Protein AF-A0A3C1NYJ3-F1 (afdb_monomer)

Radius of gyration: 19.17 Å; Cα contacts (8 Å, |Δi|>4): 122; chains: 1; bounding box: 42×33×57 Å

Mean predicted aligned error: 9.61 Å

Foldseek 3Di:
DDDDDLLVVLLVLLVVLLVVLVVLLVVLVVLLVVLVVVPPPPPDDPVSLVVNLVVLVVSLVVSLVSLVVSLVSLVVQCVVCVVPDDPVVSNVSSVNSNVSSVVSNVVSVVSSVQSSCVSVVQADPVGGD

pLDDT: mean 71.34, std 8.19, range [43.19, 83.38]

Solvent-accessible surface area (backbone atoms only — not comparable to full-atom values): 6801 Å² total; per-residue (Å²): 133,86,84,73,53,68,28,57,52,15,32,52,41,14,52,49,27,63,58,48,40,59,55,51,51,52,54,48,51,51,51,50,50,54,50,51,69,69,53,70,53,92,85,61,59,74,65,57,52,52,51,50,42,51,51,52,54,54,48,48,54,58,54,47,48,48,24,51,53,11,30,54,43,7,51,53,36,40,54,53,41,73,77,57,66,96,49,67,72,52,41,51,38,8,49,53,10,31,52,49,10,51,53,45,46,54,54,50,50,55,52,48,53,50,50,52,34,35,54,70,68,49,27,56,99,93,48,71,119

Sequence (129 aa):
MVRMAPSSKALVLALISAVASPILIVVELLVVVLVAMGTQDPDKPLQMHIAAVVTVLLFACLVFALPVIALIMGTRARKAVRSGGPQVDSASKALTSVVIAGAVIVVVSLAQVYLVLMAAGLCGLDGCY

Secondary structure (DSSP, 8-state):
-----HHHHHHHHHHHHHHHHHHHHHHHHHHHHHHHHHT-STT--HHHHHHHHHHHHHHHHHHHHHHHHHHHHHHHHHHHHHTS---HHHHHHHHHHHHHHHHHHHHHHHHHHHHHHHHTTSEETTEE-

Structure (mmCIF, N/CA/C/O backbone):
data_AF-A0A3C1NYJ3-F1
#
_entry.id   AF-A0A3C1NYJ3-F1
#
loop_
_atom_sit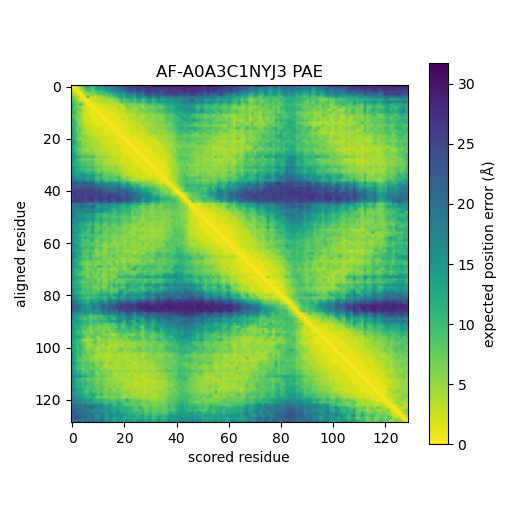e.group_PDB
_atom_site.id
_atom_site.type_symbol
_atom_site.label_atom_id
_atom_site.label_alt_id
_atom_site.label_comp_id
_atom_site.label_asym_id
_atom_site.label_entity_id
_atom_site.label_seq_id
_atom_site.pdbx_PDB_ins_code
_atom_site.Cartn_x
_atom_site.Cartn_y
_atom_site.Cartn_z
_atom_site.occupancy
_atom_site.B_iso_or_equiv
_atom_site.auth_seq_id
_atom_site.auth_comp_id
_atom_site.auth_asym_id
_atom_site.auth_atom_id
_atom_site.pdbx_PDB_model_num
ATOM 1 N N . MET A 1 1 ? -21.360 20.778 15.370 1.00 43.19 1 MET A N 1
ATOM 2 C CA . MET A 1 1 ? -20.210 19.854 15.224 1.00 43.19 1 MET A CA 1
ATOM 3 C C . MET A 1 1 ? -20.535 18.536 15.919 1.00 43.19 1 MET A C 1
ATOM 5 O O . MET A 1 1 ? -20.548 18.493 17.143 1.00 43.19 1 MET A O 1
ATOM 9 N N . VAL A 1 2 ? -20.856 17.478 15.171 1.00 45.47 2 VAL A N 1
ATOM 10 C CA . VAL A 1 2 ? -21.166 16.156 15.748 1.00 45.47 2 VAL A CA 1
ATOM 11 C C . VAL A 1 2 ? -19.863 15.517 16.248 1.00 45.47 2 VAL A C 1
ATOM 13 O O . VAL A 1 2 ? -18.980 15.199 15.452 1.00 45.47 2 VAL A O 1
ATOM 16 N N . ARG A 1 3 ? -19.700 15.352 17.569 1.00 54.84 3 ARG A N 1
ATOM 17 C CA . ARG A 1 3 ? -18.549 14.636 18.149 1.00 54.84 3 ARG A CA 1
ATOM 18 C C . ARG A 1 3 ? -18.712 13.135 17.893 1.00 54.84 3 ARG A C 1
ATOM 20 O O . ARG A 1 3 ? -19.394 12.446 18.640 1.00 54.84 3 ARG A O 1
ATOM 27 N N . MET A 1 4 ? -18.075 12.626 16.839 1.00 62.62 4 MET A N 1
ATOM 28 C CA . MET A 1 4 ? -17.982 11.182 16.603 1.00 62.62 4 MET A CA 1
ATOM 29 C C . MET A 1 4 ? -17.090 10.501 17.646 1.00 62.62 4 MET A C 1
ATOM 31 O O . MET A 1 4 ? -16.010 11.002 17.975 1.00 62.62 4 MET A O 1
ATOM 35 N N . ALA A 1 5 ? -17.524 9.326 18.107 1.00 67.69 5 ALA A N 1
ATOM 36 C CA . ALA A 1 5 ? -16.740 8.449 18.967 1.00 67.69 5 ALA A CA 1
ATOM 37 C C . ALA A 1 5 ? -15.425 8.014 18.279 1.00 67.69 5 ALA A C 1
ATOM 39 O O . ALA A 1 5 ? -15.392 7.856 17.054 1.00 67.69 5 ALA A O 1
ATOM 40 N N . PRO A 1 6 ? -14.337 7.794 19.040 1.00 68.31 6 PRO A N 1
ATOM 41 C CA . PRO A 1 6 ? -13.030 7.431 18.485 1.00 68.31 6 PRO A CA 1
ATOM 42 C C . PRO A 1 6 ? -13.052 6.120 17.679 1.00 68.31 6 PRO A C 1
ATOM 44 O O . PRO A 1 6 ? -12.362 6.020 16.668 1.00 68.31 6 PRO A O 1
ATOM 47 N N . SER A 1 7 ? -13.894 5.153 18.060 1.00 65.12 7 SER A N 1
ATOM 48 C CA . SER A 1 7 ? -14.113 3.901 17.319 1.00 65.12 7 SER A CA 1
ATOM 49 C C . SER A 1 7 ? -14.771 4.130 15.952 1.00 65.12 7 SER A C 1
ATOM 51 O O . SER A 1 7 ? -14.362 3.525 14.963 1.00 65.12 7 SER A O 1
ATOM 53 N N . SER A 1 8 ? -15.729 5.057 15.862 1.00 72.94 8 SER A N 1
ATOM 54 C CA . SER A 1 8 ? -16.357 5.446 14.592 1.00 72.94 8 SER A CA 1
ATOM 55 C C . SER A 1 8 ? -15.371 6.150 13.660 1.00 72.94 8 SER A C 1
ATOM 57 O O . SER A 1 8 ? -15.366 5.881 12.464 1.00 72.94 8 SER A O 1
ATOM 59 N N . LYS A 1 9 ? -14.496 7.012 14.197 1.00 72.31 9 LYS A N 1
ATOM 60 C CA . LYS A 1 9 ? -13.450 7.680 13.403 1.00 72.31 9 LYS A CA 1
ATOM 61 C C . LYS A 1 9 ? -12.455 6.678 12.816 1.00 72.31 9 LYS A C 1
ATOM 63 O O . LYS A 1 9 ? -12.122 6.787 11.641 1.00 72.31 9 LYS A O 1
ATOM 68 N N . ALA A 1 10 ? -12.026 5.692 13.608 1.00 68.25 10 ALA A N 1
ATOM 69 C CA . ALA A 1 10 ? -11.128 4.635 13.143 1.00 68.25 10 ALA A CA 1
ATOM 70 C C . ALA A 1 10 ? -11.760 3.792 12.021 1.00 68.25 10 ALA A C 1
ATOM 72 O O . ALA A 1 10 ? -11.100 3.503 11.027 1.00 68.25 10 ALA A O 1
ATOM 73 N N . LEU A 1 11 ? -13.049 3.453 12.145 1.00 69.44 11 LEU A N 1
ATOM 74 C CA . LEU A 1 11 ? -13.782 2.714 11.114 1.00 69.44 11 LEU A CA 1
ATOM 75 C C . LEU A 1 11 ? -13.909 3.511 9.809 1.00 69.44 11 LEU A C 1
ATOM 77 O O . LEU A 1 11 ? -13.636 2.976 8.740 1.00 69.44 11 LEU A O 1
ATOM 81 N N . VAL A 1 12 ? -14.286 4.791 9.894 1.00 76.81 12 VAL A N 1
ATOM 82 C CA . VAL A 1 12 ? -14.394 5.665 8.715 1.00 76.81 12 VAL A CA 1
ATOM 83 C C . VAL A 1 12 ? -13.041 5.798 8.019 1.00 76.81 12 VAL A C 1
ATOM 85 O O . VAL A 1 12 ? -12.976 5.691 6.800 1.00 76.81 12 VAL A O 1
ATOM 88 N N . LEU A 1 13 ? -11.951 5.963 8.774 1.00 73.19 13 LEU A N 1
ATOM 89 C CA . LEU A 1 13 ? -10.617 6.063 8.183 1.00 73.19 13 LEU A CA 1
ATOM 90 C C . LEU A 1 13 ? -10.176 4.757 7.508 1.00 73.19 13 LEU A C 1
ATOM 9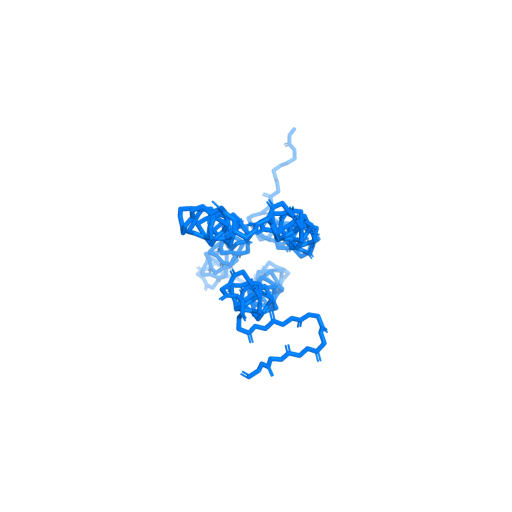2 O O . LEU A 1 13 ? -9.580 4.799 6.436 1.00 73.19 13 LEU A O 1
ATOM 96 N N . ALA A 1 14 ? -10.495 3.604 8.105 1.00 68.19 14 ALA A N 1
ATOM 97 C CA . ALA A 1 14 ? -10.221 2.299 7.507 1.00 68.19 14 ALA A CA 1
ATOM 98 C C . ALA A 1 14 ? -10.994 2.101 6.191 1.00 68.19 14 ALA A C 1
ATOM 100 O O . ALA A 1 14 ? -10.431 1.597 5.224 1.00 68.19 14 ALA A O 1
ATOM 101 N N . LEU A 1 15 ? -12.252 2.550 6.126 1.00 75.62 15 LEU A N 1
ATOM 102 C CA . LEU A 1 15 ? -13.054 2.518 4.898 1.00 75.62 15 LEU A CA 1
ATOM 103 C C . LEU A 1 15 ? -12.507 3.465 3.826 1.00 75.62 15 LEU A C 1
ATOM 105 O O . LEU A 1 15 ? -12.372 3.064 2.674 1.00 75.62 15 LEU A O 1
ATOM 109 N N . ILE A 1 16 ? -12.141 4.694 4.201 1.00 81.31 16 ILE A N 1
ATOM 110 C CA . ILE A 1 16 ? -11.499 5.638 3.277 1.00 81.31 16 ILE A CA 1
ATOM 111 C C . ILE A 1 16 ? -10.203 5.034 2.740 1.00 81.31 16 ILE A C 1
ATOM 113 O O . ILE A 1 16 ? -9.972 5.088 1.539 1.00 81.31 16 ILE A O 1
ATOM 117 N N . SER A 1 17 ? -9.390 4.407 3.594 1.00 72.31 17 SER A N 1
ATOM 118 C CA . SER A 1 17 ? -8.179 3.714 3.154 1.00 72.31 17 SER A CA 1
ATOM 119 C C . SER A 1 17 ? -8.493 2.579 2.181 1.00 72.31 17 SER A C 1
ATOM 121 O O . SER A 1 17 ? -7.821 2.472 1.165 1.00 72.31 17 SER A O 1
ATOM 123 N 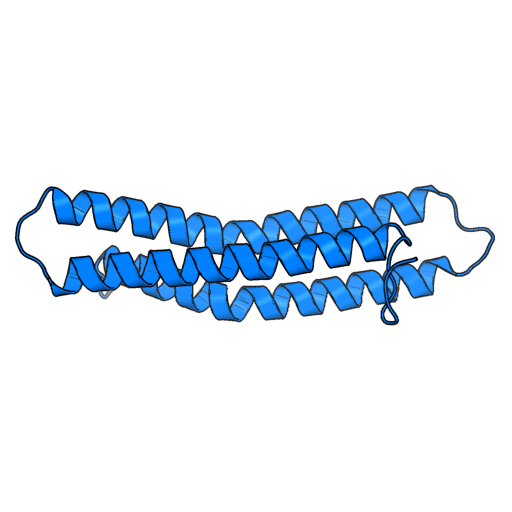N . ALA A 1 18 ? -9.518 1.766 2.442 1.00 72.56 18 ALA A N 1
ATOM 124 C CA . ALA A 1 18 ? -9.895 0.665 1.556 1.00 72.56 18 ALA A CA 1
ATOM 125 C C . ALA A 1 18 ? -10.296 1.132 0.145 1.00 72.56 18 ALA A C 1
ATOM 127 O O . ALA A 1 18 ? -10.102 0.391 -0.813 1.00 72.56 18 ALA A O 1
ATOM 128 N N . VAL A 1 19 ? -10.817 2.357 0.007 1.00 82.38 19 VAL A N 1
ATOM 129 C CA . VAL A 1 19 ? -11.194 2.949 -1.290 1.00 82.38 19 VAL A CA 1
ATOM 130 C C . VAL A 1 19 ? -10.051 3.759 -1.909 1.00 82.38 19 VAL A C 1
ATOM 132 O O . VAL A 1 19 ? -9.817 3.680 -3.110 1.00 82.38 19 VAL A O 1
ATOM 135 N N . ALA A 1 20 ? -9.312 4.529 -1.111 1.00 80.69 20 ALA A N 1
ATOM 136 C CA . ALA A 1 20 ? -8.233 5.386 -1.597 1.00 80.69 20 ALA A CA 1
ATOM 137 C C . ALA A 1 20 ? -6.995 4.582 -2.019 1.00 80.69 20 ALA A C 1
ATOM 139 O O . ALA A 1 20 ? -6.373 4.914 -3.023 1.00 80.69 20 ALA A O 1
ATOM 140 N N . SER A 1 21 ? -6.651 3.513 -1.294 1.00 79.00 21 SER A N 1
ATOM 141 C CA . SER A 1 21 ? -5.494 2.667 -1.603 1.00 79.00 21 SER A CA 1
ATOM 142 C C . SER A 1 21 ? -5.517 2.078 -3.025 1.00 79.00 21 SER A C 1
ATOM 144 O O . SER A 1 21 ? -4.515 2.244 -3.717 1.00 79.00 21 SER A O 1
ATOM 146 N N . PRO A 1 22 ? -6.605 1.454 -3.526 1.00 75.94 22 PRO A N 1
ATOM 147 C CA . PRO A 1 22 ? -6.635 0.961 -4.905 1.00 75.94 22 PRO A CA 1
ATOM 148 C C . PRO A 1 22 ? -6.549 2.087 -5.943 1.00 75.94 22 PRO A C 1
ATOM 150 O O . PRO A 1 22 ? -5.888 1.912 -6.960 1.00 75.94 22 PRO A O 1
ATOM 153 N N . ILE A 1 23 ? -7.140 3.260 -5.681 1.00 82.56 23 ILE A N 1
ATOM 154 C CA . ILE A 1 23 ? -7.021 4.422 -6.581 1.00 82.56 23 ILE A CA 1
ATOM 155 C C . ILE A 1 23 ? -5.561 4.879 -6.672 1.00 82.56 23 ILE A C 1
ATOM 157 O O . ILE A 1 23 ? -5.055 5.099 -7.770 1.00 82.56 23 ILE A O 1
ATOM 161 N N . LEU A 1 24 ? -4.869 4.985 -5.534 1.00 80.62 24 LEU A N 1
ATOM 162 C CA . LEU A 1 24 ? -3.459 5.376 -5.495 1.00 80.62 24 LEU A CA 1
ATOM 163 C C . LEU A 1 24 ? -2.560 4.363 -6.214 1.00 80.62 24 LEU A C 1
ATOM 165 O O . LEU A 1 24 ? -1.681 4.779 -6.959 1.00 80.62 24 LEU A O 1
ATOM 169 N N . ILE A 1 25 ? -2.822 3.060 -6.058 1.00 80.06 25 ILE A N 1
ATOM 170 C CA . ILE A 1 25 ? -2.094 1.998 -6.773 1.00 80.06 25 ILE A CA 1
ATOM 171 C C . ILE A 1 25 ? -2.286 2.120 -8.292 1.00 80.06 25 ILE A C 1
ATOM 173 O O . ILE A 1 25 ? -1.331 1.961 -9.045 1.00 80.06 25 ILE A O 1
ATOM 177 N N . VAL A 1 26 ? -3.500 2.421 -8.765 1.00 83.38 26 VAL A N 1
ATOM 178 C CA . VAL A 1 26 ? -3.759 2.616 -10.205 1.00 83.38 26 VAL A CA 1
ATOM 179 C C . VAL A 1 26 ? -3.021 3.844 -10.739 1.00 83.38 26 VAL A C 1
ATOM 181 O O . VAL A 1 26 ? -2.433 3.786 -11.817 1.00 83.38 26 VAL A O 1
ATOM 184 N N . VAL A 1 27 ? -3.023 4.949 -9.987 1.00 81.44 27 VAL A N 1
ATOM 185 C CA . VAL A 1 27 ? -2.258 6.153 -10.347 1.00 81.44 27 VAL A CA 1
ATOM 186 C C . VAL A 1 27 ? -0.765 5.836 -10.426 1.00 81.44 27 VAL A C 1
ATOM 188 O O . VAL A 1 27 ? -0.105 6.236 -11.379 1.00 81.44 27 VAL A O 1
ATOM 191 N N . GLU A 1 28 ? -0.241 5.082 -9.465 1.00 77.62 28 GLU A N 1
ATOM 192 C CA . GLU A 1 28 ? 1.159 4.668 -9.440 1.00 77.62 28 GLU A CA 1
ATOM 193 C C . GLU A 1 28 ? 1.522 3.766 -10.625 1.00 77.62 28 GLU A C 1
ATOM 195 O O . GLU A 1 28 ? 2.524 4.015 -11.291 1.00 77.62 28 GLU A O 1
ATOM 200 N N . LEU A 1 29 ? 0.670 2.794 -10.968 1.00 79.81 29 LEU A N 1
ATOM 201 C CA . LEU A 1 29 ? 0.843 1.960 -12.159 1.00 79.81 29 LEU A CA 1
ATOM 202 C C . LEU A 1 29 ? 0.909 2.809 -13.439 1.00 79.81 29 LEU A C 1
ATOM 204 O O . LEU A 1 29 ? 1.781 2.587 -14.276 1.00 79.81 29 LEU A O 1
ATOM 208 N N . LEU A 1 30 ? 0.027 3.806 -13.586 1.00 81.88 30 LEU A N 1
ATOM 209 C CA . LEU A 1 30 ? 0.060 4.721 -14.731 1.00 81.88 30 LEU A CA 1
ATOM 210 C C . LEU A 1 30 ? 1.367 5.515 -14.787 1.00 81.88 30 LEU A C 1
ATOM 212 O O . LEU A 1 30 ? 1.944 5.652 -15.863 1.00 81.88 30 LEU A O 1
ATOM 216 N N . VAL A 1 31 ? 1.857 6.010 -13.647 1.00 77.31 31 VAL A N 1
ATOM 217 C CA . VAL A 1 31 ? 3.145 6.715 -13.573 1.00 77.31 31 VAL A CA 1
ATOM 218 C C . VAL A 1 31 ? 4.291 5.791 -13.986 1.00 77.31 31 VAL A C 1
ATOM 220 O O . VAL A 1 31 ? 5.114 6.195 -14.802 1.00 77.31 31 VAL A O 1
ATOM 223 N N . VAL A 1 32 ? 4.323 4.547 -13.496 1.00 74.31 32 VAL A N 1
ATOM 224 C CA . VAL A 1 32 ? 5.347 3.556 -13.872 1.00 74.31 32 VAL A CA 1
ATOM 225 C C . VAL A 1 32 ? 5.327 3.286 -15.373 1.00 74.31 32 VAL A C 1
ATOM 227 O O . VAL A 1 32 ? 6.376 3.342 -16.009 1.00 74.31 32 VAL A O 1
ATOM 230 N N . VAL A 1 33 ? 4.150 3.060 -15.962 1.00 75.62 33 VAL A N 1
ATOM 231 C CA . VAL A 1 33 ? 4.010 2.820 -17.407 1.00 75.62 33 VAL A CA 1
ATOM 232 C C . VAL A 1 33 ? 4.445 4.043 -18.218 1.00 75.62 33 VAL A C 1
ATOM 234 O O . VAL A 1 33 ? 5.194 3.898 -19.181 1.00 75.62 33 VAL A O 1
ATOM 237 N N . LEU A 1 34 ? 4.034 5.252 -17.826 1.00 73.38 34 LEU A N 1
ATOM 238 C CA . LEU A 1 34 ? 4.427 6.490 -18.510 1.00 73.38 34 LEU A CA 1
ATOM 239 C C . LEU A 1 34 ? 5.939 6.723 -18.452 1.00 73.38 34 LEU A C 1
ATOM 241 O O . LEU A 1 34 ? 6.540 7.107 -19.456 1.00 73.38 34 LEU A O 1
ATOM 245 N N . VAL A 1 35 ? 6.565 6.468 -17.301 1.00 69.69 35 VAL A N 1
ATOM 246 C CA . VAL A 1 35 ? 8.021 6.562 -17.157 1.00 69.69 35 VAL A CA 1
ATOM 247 C C . VAL A 1 35 ? 8.710 5.489 -17.998 1.00 69.69 35 VAL A C 1
ATOM 249 O O . VAL A 1 35 ? 9.647 5.821 -18.718 1.00 69.69 35 VAL A O 1
ATOM 252 N N . ALA A 1 36 ? 8.209 4.251 -17.992 1.00 66.69 36 ALA A N 1
ATOM 253 C CA . ALA A 1 36 ? 8.746 3.161 -18.800 1.00 66.69 36 ALA A CA 1
ATOM 254 C C . ALA A 1 36 ? 8.714 3.495 -20.302 1.00 66.69 36 ALA A C 1
ATOM 256 O O . ALA A 1 36 ? 9.753 3.410 -20.959 1.00 66.69 36 ALA A O 1
ATOM 257 N N . MET A 1 37 ? 7.576 3.969 -20.829 1.00 66.94 37 MET A N 1
ATOM 258 C CA . MET A 1 37 ? 7.459 4.433 -22.222 1.00 66.94 37 MET A CA 1
ATOM 259 C C . MET A 1 37 ? 8.397 5.608 -22.513 1.00 66.94 37 MET A C 1
ATOM 261 O O . MET A 1 37 ? 9.000 5.680 -23.579 1.00 66.94 37 MET A O 1
ATOM 265 N N . GLY A 1 38 ? 8.574 6.506 -21.542 1.00 62.53 38 GLY A N 1
ATOM 266 C CA . GLY A 1 38 ? 9.521 7.609 -21.626 1.00 62.53 38 GLY A CA 1
ATOM 267 C C . GLY A 1 38 ? 10.991 7.189 -21.545 1.00 62.53 38 GLY A C 1
ATOM 268 O O . GLY A 1 38 ? 11.842 8.002 -21.873 1.00 62.53 38 GLY A O 1
ATOM 269 N N . THR A 1 39 ? 11.330 5.969 -21.126 1.00 60.75 39 THR A N 1
ATOM 270 C CA . THR A 1 39 ? 12.722 5.486 -21.005 1.00 60.75 39 THR A CA 1
ATOM 271 C C . THR A 1 39 ? 13.175 4.556 -22.128 1.00 60.75 39 THR A C 1
ATOM 273 O O . THR A 1 39 ? 14.324 4.134 -22.114 1.00 60.75 39 THR A O 1
ATOM 276 N N . GLN A 1 40 ? 12.314 4.255 -23.107 1.00 57.44 40 GLN A N 1
ATOM 277 C CA . GLN A 1 40 ? 12.632 3.334 -24.208 1.00 57.44 40 GLN A CA 1
ATOM 278 C C . GLN A 1 40 ? 13.610 3.890 -25.259 1.00 57.44 40 GLN A C 1
ATOM 280 O O . GLN A 1 40 ? 14.005 3.143 -26.153 1.00 57.44 40 GLN A O 1
ATOM 285 N N . ASP A 1 41 ? 14.050 5.150 -25.155 1.00 57.34 41 ASP A N 1
ATOM 286 C CA . ASP A 1 41 ? 15.153 5.622 -25.996 1.00 57.34 41 ASP A CA 1
ATOM 287 C C . ASP A 1 41 ? 16.492 5.078 -25.450 1.00 57.34 41 ASP A C 1
ATOM 289 O O . ASP A 1 41 ? 16.806 5.298 -24.274 1.00 57.34 41 ASP A O 1
ATOM 293 N N . PRO A 1 42 ? 17.308 4.404 -26.280 1.00 56.56 42 PRO A N 1
ATOM 294 C CA . PRO A 1 42 ? 18.504 3.670 -25.849 1.00 56.56 42 PRO A CA 1
ATOM 295 C C . PRO A 1 42 ? 19.626 4.547 -25.265 1.00 56.56 42 PRO A C 1
ATOM 297 O O . PRO A 1 42 ? 20.542 4.020 -24.641 1.00 56.56 42 PRO A O 1
ATOM 300 N N . ASP A 1 43 ? 19.534 5.871 -25.409 1.00 58.81 43 ASP A N 1
ATOM 301 C CA . ASP A 1 43 ? 20.520 6.834 -24.906 1.00 58.81 43 ASP A CA 1
ATOM 302 C C . ASP A 1 43 ? 20.163 7.432 -23.532 1.00 58.81 43 ASP A C 1
ATOM 304 O O . ASP A 1 43 ? 20.842 8.350 -23.058 1.00 58.81 43 ASP A O 1
ATOM 308 N N . LYS A 1 44 ? 19.093 6.968 -22.861 1.00 55.31 44 LYS A N 1
ATOM 309 C CA . LYS A 1 44 ? 18.700 7.575 -21.579 1.00 55.31 44 LYS A CA 1
ATOM 310 C C . LYS A 1 44 ? 19.561 7.092 -20.410 1.00 55.31 44 LYS A C 1
ATOM 312 O O . LYS A 1 44 ? 19.755 5.892 -20.217 1.00 55.31 44 LYS A O 1
ATOM 317 N N . PRO A 1 45 ? 20.059 8.027 -19.580 1.00 63.31 45 PRO A N 1
ATOM 318 C CA . PRO A 1 45 ? 20.982 7.716 -18.504 1.00 63.31 45 PRO A CA 1
ATOM 319 C C . PRO A 1 45 ? 20.309 6.857 -17.433 1.00 63.31 45 PRO A C 1
ATOM 321 O O . PRO A 1 45 ? 19.143 7.055 -17.090 1.00 63.31 45 PRO A O 1
ATOM 324 N N . LEU A 1 46 ? 21.103 5.981 -16.813 1.00 69.06 46 LEU A N 1
ATOM 325 C CA . LEU A 1 46 ? 20.777 5.139 -15.649 1.00 69.06 46 LEU A CA 1
ATOM 326 C C . LEU A 1 46 ? 20.053 5.909 -14.512 1.00 69.06 46 LEU A C 1
ATOM 328 O O . LEU A 1 46 ? 19.288 5.343 -13.734 1.00 69.06 46 LEU A O 1
ATOM 332 N N . GLN A 1 47 ? 20.228 7.232 -14.479 1.00 68.25 47 GLN A N 1
ATOM 333 C CA . GLN A 1 47 ? 19.526 8.188 -13.622 1.00 68.25 47 GLN A CA 1
ATOM 334 C C . GLN A 1 47 ? 17.992 8.162 -13.770 1.00 68.25 47 GLN A C 1
ATOM 336 O O . GLN A 1 47 ? 17.297 8.346 -12.774 1.00 68.25 47 GLN A O 1
ATOM 341 N N . MET A 1 48 ? 17.441 7.905 -14.963 1.00 67.25 48 MET A N 1
ATOM 342 C CA . MET A 1 48 ? 15.985 7.853 -15.161 1.00 67.25 48 MET A CA 1
ATOM 343 C C . MET A 1 48 ? 15.345 6.594 -14.573 1.00 67.25 48 MET A C 1
ATOM 345 O O . MET A 1 48 ? 14.262 6.684 -14.002 1.00 67.25 48 MET A O 1
ATOM 349 N N . HIS A 1 49 ? 16.028 5.447 -14.635 1.00 66.19 49 HIS A N 1
ATOM 350 C CA . HIS A 1 49 ? 15.580 4.229 -13.949 1.00 66.19 49 HIS A CA 1
ATOM 351 C C . HIS A 1 49 ? 15.588 4.420 -12.428 1.00 66.19 49 HIS A C 1
ATOM 353 O O . HIS A 1 49 ? 14.618 4.086 -11.751 1.00 66.19 49 HIS A O 1
ATOM 359 N N . ILE A 1 50 ? 16.647 5.037 -11.890 1.00 73.50 50 ILE A N 1
ATOM 360 C CA . ILE A 1 50 ? 16.718 5.369 -10.460 1.00 73.50 50 ILE A CA 1
ATOM 361 C C . ILE A 1 50 ? 15.569 6.312 -10.072 1.00 73.50 50 ILE A C 1
ATOM 363 O O . ILE A 1 50 ? 14.897 6.073 -9.071 1.00 73.50 50 ILE A O 1
ATOM 367 N N . ALA A 1 51 ? 15.297 7.349 -10.869 1.00 71.81 51 ALA A N 1
ATOM 368 C CA . ALA A 1 51 ? 14.197 8.276 -10.611 1.00 71.81 51 ALA A CA 1
ATOM 369 C C . ALA A 1 51 ? 12.820 7.583 -10.631 1.00 71.81 51 ALA A C 1
ATOM 371 O O . ALA A 1 51 ? 11.975 7.891 -9.788 1.00 71.81 51 ALA A O 1
ATOM 372 N N . ALA A 1 52 ? 12.607 6.619 -11.533 1.00 69.75 52 ALA A N 1
ATOM 373 C CA . ALA A 1 52 ? 11.391 5.807 -11.590 1.00 69.75 52 ALA A CA 1
ATOM 374 C C . ALA A 1 52 ? 11.188 5.005 -10.294 1.00 69.75 52 ALA A C 1
ATOM 376 O O . ALA A 1 52 ? 10.149 5.125 -9.646 1.00 69.75 52 ALA A O 1
ATOM 377 N N . VAL A 1 53 ? 12.214 4.262 -9.866 1.00 70.81 53 VAL A N 1
ATOM 378 C CA . VAL A 1 53 ? 12.178 3.445 -8.641 1.00 70.81 53 VAL A CA 1
ATOM 379 C C . VAL A 1 53 ? 11.976 4.310 -7.393 1.00 70.81 53 VAL A C 1
ATOM 381 O O . VAL A 1 53 ? 11.177 3.967 -6.523 1.00 70.81 53 VAL A O 1
ATOM 384 N N . VAL A 1 54 ? 12.649 5.463 -7.307 1.00 78.44 54 VAL A N 1
ATOM 385 C CA . VAL A 1 54 ? 12.470 6.414 -6.196 1.00 78.44 54 VAL A CA 1
ATOM 386 C C . VAL A 1 54 ? 11.043 6.968 -6.167 1.00 78.44 54 VAL A C 1
ATOM 388 O O . VAL A 1 54 ? 10.462 7.097 -5.091 1.00 78.44 54 VAL A O 1
ATOM 391 N N . THR A 1 55 ? 10.453 7.257 -7.328 1.00 75.31 55 THR A N 1
ATOM 392 C CA . THR A 1 55 ? 9.071 7.754 -7.419 1.00 75.31 55 THR A CA 1
ATOM 393 C C . THR A 1 55 ? 8.070 6.712 -6.919 1.00 75.31 55 THR A C 1
ATOM 395 O O . THR A 1 55 ? 7.197 7.056 -6.124 1.00 75.31 55 THR A O 1
ATOM 398 N N . VAL A 1 56 ? 8.240 5.442 -7.300 1.00 77.44 56 VAL A N 1
ATOM 399 C CA . VAL A 1 56 ? 7.431 4.317 -6.789 1.00 77.44 56 VAL A CA 1
ATOM 400 C C . VAL A 1 56 ? 7.591 4.178 -5.276 1.00 77.44 56 VAL A C 1
ATOM 402 O O . VAL A 1 56 ? 6.614 4.134 -4.542 1.00 77.44 56 VAL A O 1
ATOM 405 N N . LEU A 1 57 ? 8.817 4.233 -4.749 1.00 75.88 57 LEU A N 1
ATOM 406 C CA . LEU A 1 57 ? 9.037 4.173 -3.296 1.00 75.88 57 LEU A CA 1
ATOM 407 C C . LEU A 1 57 ? 8.346 5.316 -2.529 1.00 75.88 57 LEU A C 1
ATOM 409 O O . LEU A 1 57 ? 7.814 5.099 -1.435 1.00 75.88 57 LEU A O 1
ATOM 413 N N . LEU A 1 58 ? 8.334 6.530 -3.085 1.00 79.75 58 LEU A N 1
ATOM 414 C CA . LEU A 1 58 ? 7.632 7.670 -2.489 1.00 79.75 58 LEU A CA 1
ATOM 415 C C . LEU A 1 58 ? 6.110 7.478 -2.507 1.00 79.75 58 LEU A C 1
ATOM 417 O O . LEU A 1 58 ? 5.448 7.773 -1.507 1.00 79.75 58 LEU A O 1
ATOM 421 N N . PHE A 1 59 ? 5.557 6.949 -3.600 1.00 76.19 59 PHE A N 1
ATOM 422 C CA . PHE A 1 59 ? 4.137 6.608 -3.679 1.00 76.19 59 PHE A CA 1
ATOM 423 C C . PHE A 1 59 ? 3.776 5.488 -2.706 1.00 76.19 59 PHE A C 1
ATOM 425 O O . PHE A 1 59 ? 2.830 5.658 -1.935 1.00 76.19 59 PHE A O 1
ATOM 432 N N . ALA A 1 60 ? 4.576 4.425 -2.623 1.00 74.00 60 ALA A N 1
ATOM 433 C CA . ALA A 1 60 ? 4.411 3.360 -1.641 1.00 74.00 60 ALA A CA 1
ATOM 434 C C . ALA A 1 60 ? 4.273 3.912 -0.215 1.00 74.00 60 ALA A C 1
ATOM 436 O O . ALA A 1 60 ? 3.339 3.554 0.506 1.00 74.00 60 ALA A O 1
ATOM 437 N N . CYS A 1 61 ? 5.134 4.856 0.180 1.00 79.50 61 CYS A N 1
ATOM 438 C CA . CYS A 1 61 ? 5.050 5.505 1.491 1.00 79.50 61 CYS A CA 1
ATOM 439 C C . CYS A 1 61 ? 3.695 6.200 1.719 1.00 79.50 61 CYS A C 1
ATOM 441 O O . CYS A 1 61 ? 3.118 6.086 2.804 1.00 79.50 61 CYS A O 1
ATOM 443 N N . LEU A 1 62 ? 3.159 6.882 0.703 1.00 79.00 62 LEU A N 1
ATOM 444 C CA . LEU A 1 62 ? 1.842 7.524 0.765 1.00 79.00 62 LEU A CA 1
ATOM 445 C C . LEU A 1 62 ? 0.704 6.497 0.847 1.00 79.00 62 LEU A C 1
ATOM 447 O O . LEU A 1 62 ? -0.205 6.665 1.665 1.00 79.00 62 LEU A O 1
ATOM 451 N N . VAL A 1 63 ? 0.764 5.419 0.057 1.00 75.44 63 VAL A N 1
ATOM 452 C CA . VAL A 1 63 ? -0.269 4.369 0.053 1.00 75.44 63 VAL A CA 1
ATOM 453 C C . VAL A 1 63 ? -0.316 3.631 1.392 1.00 75.44 63 VAL A C 1
ATOM 455 O O . VAL A 1 63 ? -1.404 3.293 1.858 1.00 75.44 63 VAL A O 1
ATOM 458 N N . PHE A 1 64 ? 0.829 3.429 2.053 1.00 75.31 64 PHE A N 1
ATOM 459 C CA . PHE A 1 64 ? 0.901 2.796 3.374 1.00 75.31 64 PHE A CA 1
ATOM 460 C C . PHE A 1 64 ? 0.538 3.720 4.538 1.00 75.31 64 PHE A C 1
ATOM 462 O O . PHE A 1 64 ? 0.050 3.235 5.562 1.00 75.31 64 PHE A O 1
ATOM 469 N N . ALA A 1 65 ? 0.732 5.036 4.415 1.00 74.06 65 ALA A N 1
ATOM 470 C CA . ALA A 1 65 ? 0.462 5.969 5.507 1.00 74.06 65 ALA A CA 1
ATOM 471 C C . ALA A 1 65 ? -0.998 5.887 5.992 1.00 74.06 65 ALA A C 1
ATOM 473 O O . ALA A 1 65 ? -1.255 5.776 7.191 1.00 74.06 65 ALA A O 1
ATOM 474 N N . LEU A 1 66 ? -1.958 5.873 5.064 1.00 71.00 66 LEU A N 1
ATOM 475 C CA . LEU A 1 66 ? -3.394 5.820 5.364 1.00 71.00 66 LEU A CA 1
ATOM 476 C C . LEU A 1 66 ? -3.824 4.564 6.155 1.00 71.00 66 LEU A C 1
ATOM 478 O O . LEU A 1 66 ? -4.397 4.718 7.242 1.00 71.00 66 LEU A O 1
ATOM 482 N N . PRO A 1 67 ? -3.545 3.331 5.691 1.00 71.06 67 PRO A N 1
ATOM 483 C CA . PRO A 1 67 ? -3.956 2.128 6.403 1.00 71.06 67 PRO A CA 1
ATOM 484 C C . PRO A 1 67 ? -3.188 1.927 7.715 1.00 71.06 67 PRO A C 1
ATOM 486 O O . PRO A 1 67 ? -3.774 1.467 8.695 1.00 71.06 67 PRO A O 1
ATOM 489 N N . VAL A 1 68 ? -1.914 2.333 7.798 1.00 77.44 68 VAL A N 1
ATOM 490 C CA . VAL A 1 68 ? -1.142 2.279 9.053 1.00 77.44 68 VAL A CA 1
ATOM 491 C C . VAL A 1 68 ? -1.749 3.210 10.103 1.00 77.44 68 VAL A C 1
ATOM 493 O O . VAL A 1 68 ? -1.950 2.808 11.252 1.00 77.44 68 VAL A O 1
ATOM 496 N N . ILE A 1 69 ? -2.116 4.433 9.715 1.00 75.19 69 ILE A N 1
ATOM 497 C CA . ILE A 1 69 ? -2.778 5.392 10.604 1.00 75.19 69 ILE A CA 1
ATOM 498 C C . ILE A 1 69 ? -4.145 4.852 11.071 1.00 75.19 69 ILE A C 1
ATOM 500 O O . ILE A 1 69 ? -4.467 4.952 12.262 1.00 75.19 69 ILE A O 1
ATOM 504 N N . ALA A 1 70 ? -4.920 4.219 10.181 1.00 68.62 70 ALA A N 1
ATOM 505 C CA . ALA A 1 70 ? -6.179 3.558 10.536 1.00 68.62 70 ALA A CA 1
ATOM 506 C C . ALA A 1 70 ? -5.968 2.425 11.560 1.00 68.62 70 ALA A C 1
ATOM 508 O O . ALA A 1 70 ? -6.704 2.331 12.546 1.00 68.62 70 ALA A O 1
ATOM 509 N N . LEU A 1 71 ? -4.925 1.611 11.381 1.00 73.69 71 LEU A N 1
ATOM 510 C CA . LEU A 1 71 ? -4.595 0.491 12.264 1.00 73.69 71 LEU A CA 1
ATOM 511 C C . LEU A 1 71 ? -4.137 0.973 13.651 1.00 73.69 71 LEU A C 1
ATOM 513 O O . LEU A 1 71 ? -4.594 0.456 14.676 1.00 73.69 71 LEU A O 1
ATOM 517 N N . ILE A 1 72 ? -3.303 2.016 13.719 1.00 78.62 72 ILE A N 1
ATOM 518 C CA . ILE A 1 72 ? -2.882 2.637 14.987 1.00 78.62 72 ILE A CA 1
ATOM 519 C C . ILE A 1 72 ? -4.094 3.213 15.733 1.00 78.62 72 ILE A C 1
ATOM 521 O O . ILE A 1 72 ? -4.229 3.025 16.944 1.00 78.62 72 ILE A O 1
ATOM 525 N N . MET A 1 73 ? -5.009 3.890 15.034 1.00 73.56 73 MET A N 1
ATOM 526 C CA . MET A 1 73 ? -6.227 4.408 15.663 1.00 73.56 73 MET A CA 1
ATOM 527 C C . MET A 1 73 ? -7.167 3.290 16.130 1.00 73.56 73 MET A C 1
ATOM 529 O O . MET A 1 73 ? -7.672 3.36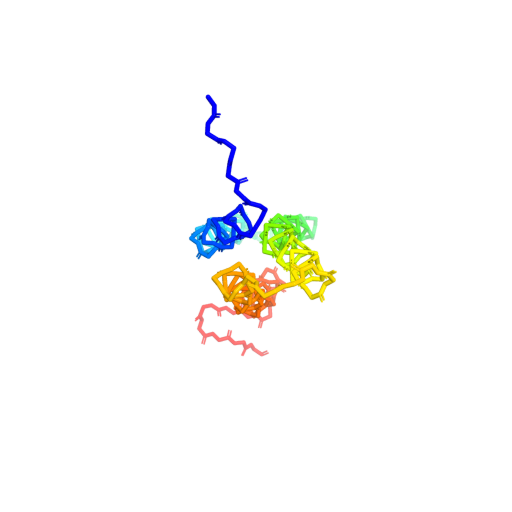1 17.252 1.00 73.56 73 MET A O 1
ATOM 533 N N . GLY A 1 74 ? -7.355 2.236 15.333 1.00 63.41 74 GLY A N 1
ATOM 534 C CA . GLY A 1 74 ? -8.182 1.082 15.693 1.00 63.41 74 GLY A CA 1
ATOM 535 C C . GLY A 1 74 ? -7.637 0.312 16.900 1.00 63.41 74 GLY A C 1
ATOM 536 O O . GLY A 1 74 ? -8.380 -0.015 17.827 1.00 63.41 74 GLY A O 1
ATOM 537 N N . THR A 1 75 ? -6.321 0.091 16.958 1.00 76.25 75 THR A N 1
ATOM 538 C CA . THR A 1 75 ? -5.661 -0.569 18.101 1.00 76.25 75 THR A CA 1
ATOM 539 C C . THR A 1 75 ? -5.735 0.271 19.375 1.00 76.25 75 THR A C 1
ATOM 541 O O . THR A 1 75 ? -6.050 -0.266 20.441 1.00 76.25 75 THR A O 1
ATOM 544 N N . ARG A 1 76 ? -5.533 1.594 19.279 1.00 74.25 76 ARG A N 1
ATOM 545 C CA . ARG A 1 76 ? -5.722 2.524 20.406 1.00 74.25 76 ARG A CA 1
ATOM 546 C C . ARG A 1 76 ? -7.169 2.530 20.903 1.00 74.25 76 ARG A C 1
ATOM 548 O O . ARG A 1 76 ? -7.387 2.431 22.109 1.00 74.25 76 ARG A O 1
ATOM 555 N N . ALA A 1 77 ? -8.150 2.567 19.999 1.00 64.44 77 ALA A N 1
ATOM 556 C CA . ALA A 1 77 ? -9.568 2.486 20.353 1.00 64.44 77 ALA A CA 1
ATOM 557 C C . ALA A 1 77 ? -9.903 1.155 21.047 1.00 64.44 77 ALA A C 1
ATOM 559 O O . ALA A 1 77 ? -10.573 1.143 22.076 1.00 64.44 77 ALA A O 1
ATOM 560 N N . ARG A 1 78 ? -9.360 0.035 20.556 1.00 67.62 78 ARG A N 1
ATOM 561 C CA . ARG A 1 78 ? -9.546 -1.290 21.163 1.00 67.62 78 ARG A CA 1
ATOM 562 C C . ARG A 1 78 ? -8.941 -1.380 22.569 1.00 67.62 78 ARG A C 1
ATOM 564 O O . ARG A 1 78 ? -9.540 -1.996 23.449 1.00 67.62 78 ARG A O 1
ATOM 571 N N . LYS A 1 79 ? -7.783 -0.748 22.797 1.00 70.88 79 LYS A N 1
ATOM 572 C CA . LYS A 1 79 ? -7.146 -0.674 24.123 1.00 70.88 79 LYS A CA 1
ATOM 573 C C . LYS A 1 79 ? -7.994 0.142 25.107 1.00 70.88 79 LYS A C 1
ATOM 575 O O . LYS A 1 79 ? -8.187 -0.311 26.228 1.00 70.88 79 LYS A O 1
ATOM 580 N N . ALA A 1 80 ? -8.558 1.2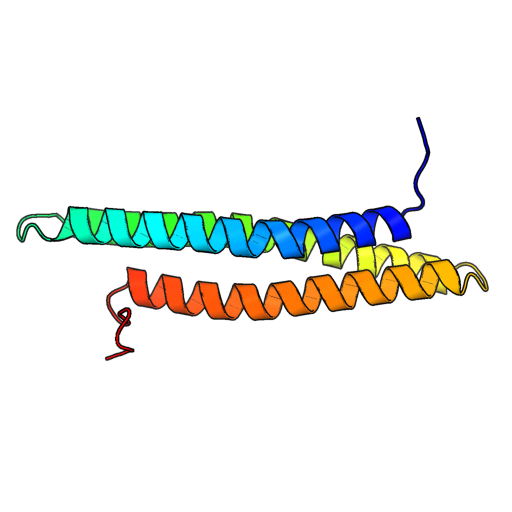69 24.663 1.00 65.44 80 ALA A N 1
ATOM 581 C CA . ALA A 1 80 ? -9.435 2.114 25.477 1.00 65.44 80 ALA A CA 1
ATOM 582 C C . ALA A 1 80 ? -10.754 1.419 25.867 1.00 65.44 80 ALA A C 1
ATOM 584 O O . ALA A 1 80 ? -11.207 1.553 27.001 1.00 65.44 80 ALA A O 1
ATOM 585 N N . VAL A 1 81 ? -11.342 0.632 24.957 1.00 65.25 81 VAL A N 1
ATOM 586 C CA . VAL A 1 81 ? -12.567 -0.137 25.240 1.00 65.25 81 VAL A CA 1
ATOM 587 C C . VAL A 1 81 ? -12.301 -1.283 26.222 1.00 65.25 81 VAL A C 1
ATOM 589 O O . VAL A 1 81 ? -13.108 -1.521 27.112 1.00 65.25 81 VAL A O 1
ATOM 592 N N . ARG A 1 82 ? -11.143 -1.956 26.136 1.00 64.75 82 ARG A N 1
ATOM 593 C CA . ARG A 1 82 ? -10.752 -2.989 27.118 1.00 64.75 82 ARG A CA 1
ATOM 594 C C . ARG A 1 82 ? -10.591 -2.445 28.540 1.00 64.75 82 ARG A C 1
ATOM 596 O O . ARG A 1 82 ? -10.852 -3.179 29.484 1.00 64.75 82 ARG A O 1
ATOM 603 N N . SER A 1 83 ? -10.159 -1.194 28.693 1.00 64.19 83 SER A N 1
ATOM 604 C CA . SER A 1 83 ? -9.986 -0.550 30.002 1.00 64.19 83 SER A CA 1
ATOM 605 C C . SER A 1 83 ? -11.262 0.084 30.572 1.00 64.19 83 SER A C 1
ATOM 607 O O . SER A 1 83 ? -11.238 0.530 31.713 1.00 64.19 83 SER A O 1
ATOM 609 N N . GLY A 1 84 ? -12.357 0.160 29.805 1.00 53.03 84 GLY A N 1
ATOM 610 C CA . GLY A 1 84 ? -13.532 0.969 30.145 1.00 53.03 84 GLY A CA 1
ATOM 611 C C . GLY A 1 84 ? -14.869 0.259 29.936 1.00 53.03 84 GLY A C 1
ATOM 612 O O . GLY A 1 84 ? -15.658 0.723 29.125 1.00 53.03 84 GLY A O 1
ATOM 613 N N . GLY A 1 85 ? -15.133 -0.825 30.676 1.00 54.81 85 GLY A N 1
ATOM 614 C CA . GLY A 1 85 ? -16.473 -1.424 30.840 1.00 54.81 85 GLY A CA 1
ATOM 615 C C . GLY A 1 85 ? -17.196 -1.909 29.561 1.00 54.81 85 GLY A C 1
ATOM 616 O O . GLY A 1 85 ? -16.696 -1.763 28.447 1.00 54.81 85 GLY A O 1
ATOM 617 N N . PRO A 1 86 ? -18.380 -2.543 29.685 1.00 51.53 86 PRO A N 1
ATOM 618 C CA . PRO A 1 86 ? -19.015 -3.254 28.577 1.00 51.53 86 PRO A CA 1
ATOM 619 C C . PRO A 1 86 ? -19.698 -2.293 27.587 1.00 51.53 86 PRO A C 1
ATOM 621 O O . PRO A 1 86 ? -20.888 -2.014 27.682 1.00 51.53 86 PRO A O 1
ATOM 624 N N . GLN A 1 87 ? -18.950 -1.813 26.590 1.00 59.25 87 GLN A N 1
ATOM 625 C CA . GLN A 1 87 ? -19.493 -1.201 25.370 1.00 59.25 87 GLN A CA 1
ATOM 626 C C . GLN A 1 87 ? -19.267 -2.131 24.170 1.00 59.25 87 GLN A C 1
ATOM 628 O O . GLN A 1 87 ? -18.324 -1.959 23.393 1.00 59.25 87 GLN A O 1
ATOM 633 N N . VAL A 1 88 ? -20.144 -3.128 24.021 1.00 60.69 88 VAL A N 1
ATOM 634 C CA . VAL A 1 88 ? -20.060 -4.176 22.983 1.00 60.69 88 VAL A CA 1
ATOM 635 C C . VAL A 1 88 ? -20.003 -3.575 21.566 1.00 60.69 88 VAL A C 1
ATOM 637 O O . V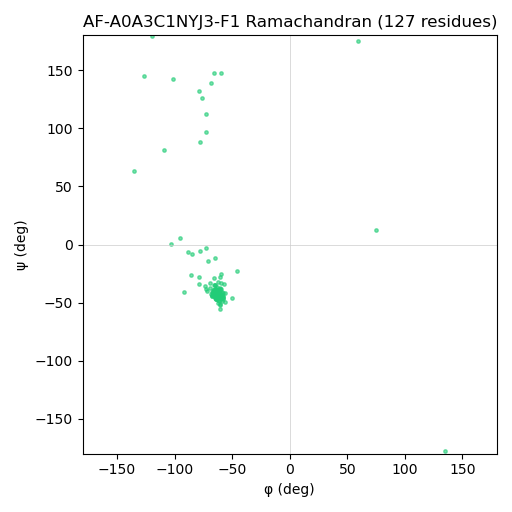AL A 1 88 ? -19.154 -3.962 20.761 1.00 60.69 88 VAL A O 1
ATOM 640 N N . ASP A 1 89 ? -20.800 -2.538 21.296 1.00 62.75 89 ASP A N 1
ATOM 641 C CA . ASP A 1 89 ? -20.825 -1.842 19.999 1.00 62.75 89 ASP A CA 1
ATOM 642 C C . ASP A 1 89 ? -19.523 -1.102 19.666 1.00 62.75 89 ASP A C 1
ATOM 644 O O . ASP A 1 89 ? -19.104 -1.037 18.507 1.00 62.75 89 ASP A O 1
ATOM 648 N N . SER A 1 90 ? -18.856 -0.540 20.674 1.00 65.44 90 SER A N 1
ATOM 649 C CA . SER A 1 90 ? -17.607 0.205 20.483 1.00 65.44 90 SER A CA 1
ATOM 650 C C . SER A 1 90 ? -16.418 -0.747 20.308 1.00 65.44 90 SER A C 1
ATOM 652 O O . SER A 1 90 ? -15.513 -0.473 19.515 1.00 65.44 90 SER A O 1
ATOM 654 N N . ALA A 1 91 ? -16.454 -1.901 20.987 1.00 64.94 91 ALA A N 1
ATOM 655 C CA . ALA A 1 91 ? -15.478 -2.979 20.830 1.00 64.94 91 ALA A CA 1
ATOM 656 C C . ALA A 1 91 ? -15.532 -3.599 19.426 1.00 64.94 91 ALA A C 1
ATOM 658 O O . ALA A 1 91 ? -14.488 -3.777 18.795 1.00 64.94 91 ALA A O 1
ATOM 659 N N . SER A 1 92 ? -16.744 -3.882 18.932 1.00 70.31 92 SER A N 1
ATOM 660 C CA . SER A 1 92 ? -16.971 -4.463 17.605 1.00 70.31 92 SER A CA 1
ATOM 661 C C . SER A 1 92 ? -16.458 -3.542 16.491 1.00 70.31 92 SER A C 1
ATOM 663 O O . SER A 1 92 ? -15.634 -3.950 15.676 1.00 70.31 92 SER A O 1
ATOM 665 N N . LYS A 1 93 ? -16.811 -2.248 16.525 1.00 65.62 93 LYS A N 1
ATOM 666 C CA . LYS A 1 93 ? -16.345 -1.255 15.536 1.00 65.62 93 LYS A CA 1
ATOM 667 C C . LYS A 1 93 ? -14.824 -1.093 15.516 1.00 65.62 93 LYS A C 1
ATOM 669 O O . LYS A 1 93 ? -14.230 -0.980 14.443 1.00 65.62 93 LYS A O 1
ATOM 674 N N . ALA A 1 94 ? -14.182 -1.114 16.685 1.00 68.31 94 ALA A N 1
ATOM 675 C CA . ALA A 1 94 ? -12.726 -1.059 16.773 1.00 68.31 94 ALA A CA 1
ATOM 676 C C . ALA A 1 94 ? -12.071 -2.321 16.185 1.00 68.31 94 ALA A C 1
ATOM 678 O O . ALA A 1 94 ? -11.085 -2.204 15.459 1.00 68.31 94 ALA A O 1
ATOM 679 N N . LEU A 1 95 ? -12.633 -3.511 16.430 1.00 73.62 95 LEU A N 1
ATOM 680 C CA . LEU A 1 95 ? -12.153 -4.758 15.829 1.00 73.62 95 LEU A CA 1
ATOM 681 C C . LEU A 1 95 ? -12.237 -4.707 14.298 1.00 73.62 95 LEU A C 1
ATOM 683 O O . LEU A 1 95 ? -11.235 -4.933 13.625 1.00 73.62 95 LEU A O 1
ATOM 687 N N . THR A 1 96 ? -13.404 -4.344 13.764 1.00 70.88 96 THR A N 1
ATOM 688 C CA . THR A 1 96 ? -13.652 -4.270 12.320 1.00 70.88 96 THR A CA 1
ATOM 689 C C . THR A 1 96 ? -12.703 -3.290 11.635 1.00 70.88 96 THR A C 1
ATOM 691 O O . THR A 1 96 ? -12.140 -3.617 10.595 1.00 70.88 96 THR A O 1
ATOM 694 N N . SER A 1 97 ? -12.435 -2.127 12.246 1.00 71.38 97 SER A N 1
ATOM 695 C CA . SER A 1 97 ? -11.464 -1.165 11.702 1.00 71.38 97 SER A CA 1
ATOM 696 C C . SER A 1 97 ? -10.047 -1.740 11.576 1.00 71.38 97 SER A C 1
ATOM 698 O O . SER A 1 97 ? -9.373 -1.486 10.582 1.00 71.38 97 SER A O 1
ATOM 700 N N . VAL A 1 98 ? -9.610 -2.558 12.541 1.00 73.94 98 VAL A N 1
ATOM 701 C CA . VAL A 1 98 ? -8.281 -3.190 12.526 1.00 73.94 98 VAL A CA 1
ATOM 702 C C . VAL A 1 98 ? -8.210 -4.294 11.476 1.00 73.94 98 VAL A C 1
ATOM 704 O O . VAL A 1 98 ? -7.200 -4.396 10.788 1.00 73.94 98 VAL A O 1
ATOM 707 N N . VAL A 1 99 ? -9.270 -5.095 11.328 1.00 79.50 99 VAL A N 1
ATOM 708 C CA . VAL A 1 99 ? -9.331 -6.156 10.309 1.00 79.50 99 VAL A CA 1
ATOM 709 C C . VAL A 1 99 ? -9.298 -5.557 8.904 1.00 79.50 99 VAL A C 1
ATOM 711 O O . VAL A 1 99 ? -8.496 -5.995 8.086 1.00 79.50 99 VAL A O 1
ATOM 714 N N . ILE A 1 100 ? -10.105 -4.523 8.643 1.00 78.31 100 ILE A N 1
ATOM 715 C CA . ILE A 1 100 ? -10.124 -3.839 7.343 1.00 78.31 100 ILE A CA 1
ATOM 716 C C . ILE A 1 100 ? -8.762 -3.205 7.061 1.00 78.31 1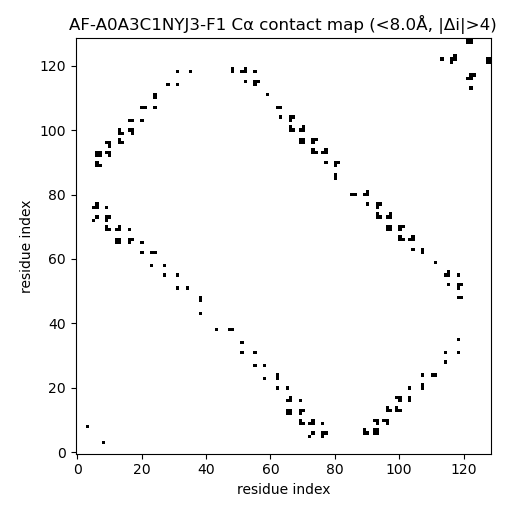00 ILE A C 1
ATOM 718 O O . ILE A 1 100 ? -8.182 -3.462 6.012 1.00 78.31 100 ILE A O 1
ATOM 722 N N . ALA A 1 101 ? -8.214 -2.430 8.003 1.00 69.44 101 ALA A N 1
ATOM 723 C CA . ALA A 1 101 ? -6.907 -1.804 7.819 1.00 69.44 101 ALA A CA 1
ATOM 724 C C . ALA A 1 101 ? -5.804 -2.850 7.585 1.00 69.44 101 ALA A C 1
ATOM 726 O O . ALA A 1 101 ? -4.998 -2.688 6.677 1.00 69.44 101 ALA A O 1
ATOM 727 N N . GLY A 1 102 ? -5.797 -3.947 8.347 1.00 74.12 102 GLY A N 1
ATOM 728 C CA . GLY A 1 102 ? -4.836 -5.037 8.178 1.00 74.12 102 GLY A CA 1
ATOM 729 C C . GLY A 1 102 ? -4.942 -5.719 6.813 1.00 74.12 102 GLY A C 1
ATOM 730 O O . GLY A 1 102 ? -3.924 -5.913 6.155 1.00 74.12 102 GLY A O 1
ATOM 731 N N . ALA A 1 103 ? -6.158 -6.023 6.353 1.00 80.38 103 ALA A N 1
ATOM 732 C CA . ALA A 1 103 ? -6.378 -6.599 5.027 1.00 80.38 103 ALA A CA 1
ATOM 733 C C . ALA A 1 103 ? -5.893 -5.657 3.914 1.00 80.38 103 ALA A C 1
ATOM 735 O O . ALA A 1 103 ? -5.199 -6.093 2.997 1.00 80.38 103 ALA A O 1
ATOM 736 N N . VAL A 1 104 ? -6.186 -4.357 4.031 1.00 81.25 104 VAL A N 1
ATOM 737 C CA . VAL A 1 104 ? -5.712 -3.340 3.082 1.00 81.25 104 VAL A CA 1
ATOM 738 C C . VAL A 1 104 ? -4.185 -3.280 3.064 1.00 81.25 104 VAL A C 1
ATOM 740 O O . VAL A 1 104 ? -3.615 -3.257 1.980 1.00 81.25 104 VAL A O 1
ATOM 743 N N . ILE A 1 105 ? -3.507 -3.334 4.218 1.00 80.75 105 ILE A N 1
ATOM 744 C CA . ILE A 1 105 ? -2.032 -3.368 4.274 1.00 80.75 105 ILE A CA 1
ATOM 745 C C . ILE A 1 105 ? -1.483 -4.561 3.498 1.00 80.75 105 ILE A C 1
ATOM 747 O O . ILE A 1 105 ? -0.568 -4.378 2.704 1.00 80.75 105 ILE A O 1
ATOM 751 N N . VAL A 1 106 ? -2.036 -5.761 3.702 1.00 81.19 106 VAL A N 1
ATOM 752 C CA . VAL A 1 106 ? -1.551 -6.979 3.034 1.00 81.19 106 VAL A CA 1
ATOM 753 C C . VAL A 1 106 ? -1.702 -6.862 1.516 1.00 81.19 106 VAL A C 1
ATOM 755 O O . VAL A 1 106 ? -0.742 -7.094 0.780 1.00 81.19 106 VAL A O 1
ATOM 758 N N . VAL A 1 107 ? -2.873 -6.430 1.042 1.00 79.50 107 VAL A N 1
ATOM 759 C CA . VAL A 1 107 ? -3.142 -6.262 -0.396 1.00 79.50 107 VAL A CA 1
ATOM 760 C C . VAL A 1 107 ? -2.244 -5.183 -1.004 1.00 79.50 107 VAL A C 1
ATOM 762 O O . VAL A 1 107 ? -1.617 -5.420 -2.035 1.00 79.50 107 VAL A O 1
ATOM 765 N N . VAL A 1 108 ? -2.126 -4.027 -0.344 1.00 82.88 108 VAL A N 1
ATOM 766 C CA . VAL A 1 108 ? -1.234 -2.940 -0.771 1.00 82.88 108 VAL A CA 1
ATOM 767 C C . VAL A 1 108 ? 0.213 -3.421 -0.810 1.00 82.88 108 VAL A C 1
ATOM 769 O O . VAL A 1 108 ? 0.908 -3.140 -1.776 1.00 82.88 108 VAL A O 1
ATOM 772 N N . SER A 1 109 ? 0.672 -4.186 0.183 1.00 82.12 109 SER A N 1
ATOM 773 C CA . SER A 1 109 ? 2.053 -4.676 0.205 1.00 82.12 109 SER A CA 1
ATOM 774 C C . SER A 1 109 ? 2.382 -5.624 -0.937 1.00 82.12 109 SER A C 1
ATOM 776 O O . SER A 1 109 ? 3.450 -5.495 -1.527 1.00 82.12 109 SER A O 1
ATOM 778 N N . LEU A 1 110 ? 1.456 -6.509 -1.307 1.00 82.81 110 LEU A N 1
ATOM 779 C CA . LEU A 1 110 ? 1.632 -7.379 -2.468 1.00 82.81 110 LEU A CA 1
ATOM 780 C C . LEU A 1 110 ? 1.695 -6.570 -3.771 1.00 82.81 110 LEU A C 1
ATOM 782 O O . LEU A 1 110 ? 2.585 -6.797 -4.588 1.00 82.81 110 LEU A O 1
ATOM 786 N N . ALA A 1 111 ? 0.801 -5.590 -3.935 1.00 80.81 111 ALA A N 1
ATOM 787 C CA . ALA A 1 111 ? 0.799 -4.710 -5.102 1.00 80.81 111 ALA A CA 1
ATOM 788 C C . ALA A 1 111 ? 2.087 -3.875 -5.201 1.00 80.81 111 ALA A C 1
ATOM 790 O O . ALA A 1 111 ? 2.668 -3.767 -6.276 1.00 80.81 111 ALA A O 1
ATOM 791 N N . GLN A 1 112 ? 2.569 -3.338 -4.079 1.00 81.88 112 GLN A N 1
ATOM 792 C CA . GLN A 1 112 ? 3.785 -2.528 -4.031 1.00 81.88 112 GLN A CA 1
ATOM 793 C C . GLN A 1 112 ? 5.040 -3.330 -4.368 1.00 81.88 112 GLN A C 1
ATOM 795 O O . GLN A 1 112 ? 5.877 -2.863 -5.135 1.00 81.88 112 GLN A O 1
ATOM 800 N N . VAL A 1 113 ? 5.160 -4.561 -3.861 1.00 82.56 113 VAL A N 1
ATOM 801 C CA . VAL A 1 113 ? 6.268 -5.452 -4.242 1.00 82.56 113 VAL A CA 1
ATOM 802 C C . VAL A 1 113 ? 6.273 -5.681 -5.753 1.00 82.56 113 VAL A C 1
ATOM 804 O O . VAL A 1 113 ? 7.322 -5.565 -6.382 1.00 82.56 113 VAL A O 1
ATOM 807 N N . TYR A 1 114 ? 5.109 -5.940 -6.351 1.00 79.06 114 TYR A N 1
ATOM 808 C CA . TYR A 1 114 ? 5.002 -6.140 -7.794 1.00 79.06 114 TYR A CA 1
ATOM 809 C C . TYR A 1 114 ? 5.345 -4.872 -8.598 1.00 79.06 114 TYR A C 1
ATOM 811 O O . TYR A 1 114 ? 6.098 -4.957 -9.565 1.00 79.06 114 TYR A O 1
ATOM 819 N N . LEU A 1 115 ? 4.878 -3.692 -8.175 1.00 78.12 115 LEU A N 1
ATOM 820 C CA . LEU A 1 115 ? 5.204 -2.414 -8.825 1.00 78.12 115 LEU A CA 1
ATOM 821 C C . LEU A 1 115 ? 6.693 -2.070 -8.737 1.00 78.12 115 LEU A C 1
ATOM 823 O O . LEU A 1 115 ? 7.263 -1.590 -9.713 1.00 78.12 115 LEU A O 1
ATOM 827 N N . VAL A 1 116 ? 7.345 -2.356 -7.607 1.00 79.31 116 VAL A N 1
ATOM 828 C CA . VAL A 1 116 ? 8.796 -2.171 -7.455 1.00 79.31 116 VAL A CA 1
ATOM 829 C C . VAL A 1 116 ? 9.562 -3.116 -8.378 1.00 79.31 116 VAL A C 1
ATOM 831 O O . VAL A 1 116 ? 10.494 -2.680 -9.049 1.00 79.31 116 VAL A O 1
ATOM 834 N N . LEU A 1 117 ? 9.163 -4.390 -8.459 1.00 78.12 117 LEU A N 1
ATOM 835 C CA . LEU A 1 117 ? 9.776 -5.347 -9.386 1.00 78.12 117 LEU A CA 1
ATOM 836 C C . LEU A 1 117 ? 9.559 -4.941 -10.850 1.00 78.12 117 LEU A C 1
ATOM 838 O O . LEU A 1 117 ? 10.464 -5.103 -11.667 1.00 78.12 117 LEU A O 1
ATOM 842 N N . MET A 1 118 ? 8.394 -4.372 -11.169 1.00 74.19 118 MET A N 1
ATOM 843 C CA . MET A 1 118 ? 8.096 -3.842 -12.497 1.00 74.19 118 MET A CA 1
ATOM 844 C C . MET A 1 118 ? 8.937 -2.606 -12.829 1.00 74.19 118 MET A C 1
ATOM 846 O O . MET A 1 118 ? 9.531 -2.537 -13.900 1.00 74.19 118 MET A O 1
ATOM 850 N N . ALA A 1 119 ? 9.074 -1.667 -11.892 1.00 71.69 119 ALA A N 1
ATOM 851 C CA . ALA A 1 119 ? 9.932 -0.494 -12.048 1.00 71.69 119 ALA A CA 1
ATOM 852 C C . ALA A 1 119 ? 11.427 -0.849 -12.130 1.00 71.69 119 ALA A C 1
ATOM 854 O O . ALA A 1 119 ? 12.195 -0.135 -12.770 1.00 71.69 119 ALA A O 1
ATOM 855 N N . ALA A 1 120 ? 11.843 -1.955 -11.507 1.00 72.19 120 ALA A N 1
ATOM 856 C CA . ALA A 1 120 ? 13.193 -2.501 -11.621 1.00 72.19 120 ALA A CA 1
ATOM 857 C C . ALA A 1 120 ? 13.431 -3.280 -12.931 1.00 72.19 120 ALA A C 1
ATOM 859 O O . ALA A 1 120 ? 14.556 -3.712 -13.175 1.00 72.19 120 ALA A O 1
ATOM 860 N N . GLY A 1 121 ? 12.395 -3.486 -13.754 1.00 68.81 121 GLY A N 1
ATOM 861 C CA . GLY A 1 121 ? 12.477 -4.249 -15.002 1.00 68.81 121 GLY A CA 1
ATOM 862 C C . GLY A 1 121 ? 12.568 -5.770 -14.820 1.00 68.81 121 GLY A C 1
ATOM 863 O O . GLY A 1 121 ? 12.865 -6.474 -15.778 1.00 68.81 121 GLY A O 1
ATOM 864 N N . LEU A 1 122 ? 12.320 -6.286 -13.610 1.00 72.00 122 LEU A N 1
ATOM 865 C CA . LEU A 1 122 ? 12.349 -7.724 -13.297 1.00 72.00 122 LEU A CA 1
ATOM 866 C C . LEU A 1 122 ? 11.008 -8.414 -13.589 1.00 72.00 122 LEU A C 1
ATOM 868 O O . LEU A 1 122 ? 10.963 -9.612 -13.864 1.00 72.00 122 LEU A O 1
ATOM 872 N N . CYS A 1 123 ? 9.910 -7.657 -13.543 1.00 74.81 123 CYS A N 1
ATOM 873 C CA . CYS A 1 123 ? 8.577 -8.130 -13.903 1.00 74.81 123 CYS A CA 1
ATOM 874 C C . CYS A 1 123 ? 7.927 -7.215 -14.945 1.00 74.81 123 CYS A C 1
ATOM 876 O O . CYS A 1 123 ? 8.102 -6.003 -14.924 1.00 74.81 123 CYS A O 1
ATOM 878 N N . GLY A 1 124 ? 7.144 -7.790 -15.847 1.00 68.00 124 GLY A N 1
ATOM 879 C CA . GLY A 1 124 ? 6.263 -7.081 -16.769 1.00 68.00 124 GLY A CA 1
ATOM 880 C C . GLY A 1 124 ? 4.805 -7.481 -16.558 1.00 68.00 124 GLY A C 1
ATOM 881 O O . GLY A 1 124 ? 4.488 -8.328 -15.720 1.00 68.00 124 GLY A O 1
ATOM 882 N N . LEU A 1 125 ? 3.911 -6.886 -17.350 1.00 66.94 125 LEU A N 1
ATOM 883 C CA . LEU A 1 125 ? 2.480 -7.226 -17.352 1.00 66.94 125 LEU A CA 1
ATOM 884 C C . LEU A 1 125 ? 2.227 -8.701 -17.717 1.00 66.94 125 LEU A C 1
ATOM 886 O O . LEU A 1 125 ? 1.234 -9.271 -17.276 1.00 66.94 125 LEU A O 1
ATOM 890 N N . ASP A 1 126 ? 3.152 -9.317 -18.458 1.00 69.75 126 ASP A N 1
ATOM 891 C CA . ASP A 1 126 ? 3.076 -10.714 -18.900 1.00 69.75 126 ASP A CA 1
ATOM 892 C C . ASP A 1 126 ? 3.668 -11.719 -17.891 1.00 69.75 126 ASP A C 1
ATOM 894 O O . ASP A 1 126 ? 3.554 -12.929 -18.081 1.00 69.75 126 ASP A O 1
ATOM 898 N N . GLY A 1 127 ? 4.290 -11.242 -16.806 1.00 62.69 127 GLY A N 1
ATOM 899 C CA . GLY A 1 127 ? 4.927 -12.083 -15.789 1.00 62.69 127 GLY A CA 1
ATOM 900 C C . GLY A 1 127 ? 6.313 -11.593 -15.369 1.00 62.69 127 GLY A C 1
ATOM 901 O O . GLY A 1 127 ? 6.782 -10.547 -15.810 1.00 62.69 127 GLY A O 1
ATOM 902 N N . CYS A 1 128 ? 6.961 -12.345 -14.481 1.00 71.25 128 CYS A N 1
ATOM 90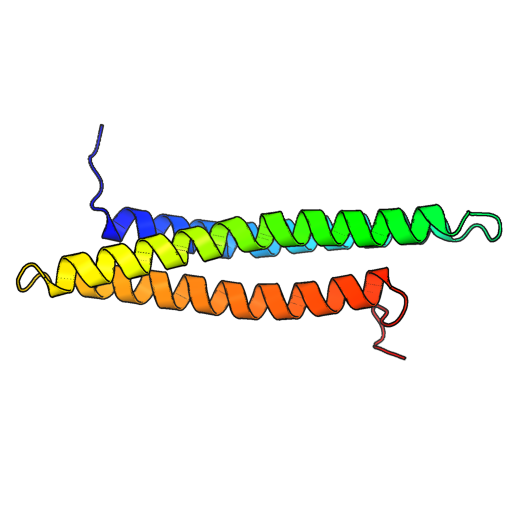3 C CA . CYS A 1 128 ? 8.327 -12.078 -14.021 1.00 71.25 128 CYS A CA 1
ATOM 904 C C . CYS A 1 128 ? 9.324 -13.000 -14.731 1.00 71.25 128 CYS A C 1
ATOM 906 O O . CYS A 1 128 ? 8.991 -14.163 -14.970 1.00 71.25 128 CYS A O 1
ATOM 908 N N . TYR A 1 129 ? 10.507 -12.471 -15.060 1.00 58.16 129 TYR A N 1
ATOM 909 C CA . TYR A 1 129 ? 11.579 -13.179 -15.773 1.00 58.16 129 TYR A CA 1
ATOM 910 C C . TYR A 1 129 ? 12.555 -13.885 -14.827 1.00 58.16 129 TYR A C 1
ATOM 912 O O . TYR A 1 129 ? 12.780 -13.369 -13.708 1.00 58.16 129 TYR A O 1
#

Nearest PDB structures (foldseek):
  3uun-assembly3_B  TM=6.678E-01  e=1.169E+00  Homo sapiens
  8rz0-assembly3_E  TM=5.759E-01  e=2.005E+00  synthetic construct
  8rz0-assembly1_A  TM=4.235E-01  e=2.770E+00  synthetic construc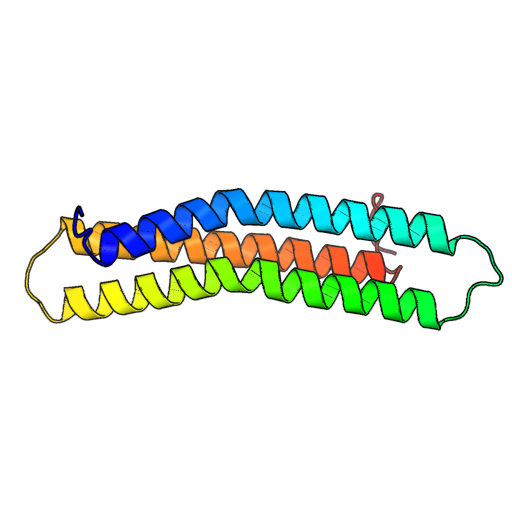t
  1s94-assembly2_B  TM=5.209E-01  e=8.142E+00  Doryteuthis pealeii